Protein AF-A0A7C8FRT4-F1 (afdb_monomer_lite)

Sequence (71 aa):
MGGLGARRATCAICPHACQLAEGQTGLCHGRVAVGGEVVDANYGRVTALTTVRQLAAIARRHLKHVYVGNC

Secondary structure (DSSP, 8-state):
-------EEE--SSTT--EEEBTPBPTTSSEEEETTEEEESSTTPPPPHHHHHHHHHHHTTT-S-------

Organism: NCBI:txid1796610

Foldseek 3Di:
DDDPDFQWAFDPPDPVRDGATAQRDDPVNQWHDHPSYIDGPCPPPDDDPVVQVVVQVVVVVPDVDGDTDDD

Radius of gyration: 16.73 Å; chains: 1; bounding box: 39×24×45 Å

Structure (mmCIF, N/CA/C/O backbone):
data_AF-A0A7C8FRT4-F1
#
_entry.id   AF-A0A7C8FRT4-F1
#
loop_
_atom_site.group_PDB
_atom_site.id
_atom_site.type_symbol
_atom_site.label_atom_id
_atom_site.label_alt_id
_atom_site.label_comp_id
_atom_site.label_asym_id
_atom_site.label_entity_id
_atom_site.label_seq_id
_atom_site.pdbx_PDB_ins_code
_atom_site.Cartn_x
_atom_site.Cartn_y
_atom_site.Cartn_z
_atom_site.occupancy
_atom_site.B_iso_or_equiv
_atom_site.auth_seq_id
_atom_site.auth_comp_id
_atom_site.auth_asym_id
_atom_site.auth_atom_id
_atom_site.pdbx_PDB_model_num
ATOM 1 N N . MET A 1 1 ? -20.903 10.670 27.580 1.00 41.56 1 MET A N 1
ATOM 2 C CA . MET A 1 1 ? -19.940 9.679 28.108 1.00 41.56 1 MET A CA 1
ATOM 3 C C . MET A 1 1 ? -20.395 8.310 27.617 1.00 41.56 1 MET A C 1
ATOM 5 O O . MET A 1 1 ? -21.414 7.834 28.089 1.00 41.56 1 MET A O 1
ATOM 9 N N . GLY A 1 2 ? -19.758 7.750 26.583 1.00 39.69 2 GLY A N 1
ATOM 10 C CA . GLY A 1 2 ? -20.237 6.529 25.922 1.00 39.69 2 GLY A CA 1
ATOM 11 C C . GLY A 1 2 ? -19.096 5.703 25.332 1.00 39.69 2 GLY A C 1
ATOM 12 O O . GLY A 1 2 ? -18.617 6.010 24.250 1.00 39.69 2 GLY A O 1
ATOM 13 N N . GLY A 1 3 ? -18.673 4.682 26.082 1.00 38.59 3 GLY A N 1
ATOM 14 C CA . GLY A 1 3 ? -18.033 3.454 25.594 1.00 38.59 3 GLY A CA 1
ATOM 15 C C . GLY A 1 3 ? -16.723 3.571 24.808 1.00 38.59 3 GLY A C 1
ATOM 16 O O . GLY A 1 3 ? -16.718 3.391 23.595 1.00 38.59 3 GLY A O 1
ATOM 17 N N . LEU A 1 4 ? -15.593 3.713 25.508 1.00 46.00 4 LEU A N 1
ATOM 18 C CA . LEU A 1 4 ? -14.235 3.433 25.002 1.00 46.00 4 LEU A CA 1
ATOM 19 C C . LEU A 1 4 ? -13.974 1.912 24.890 1.00 46.00 4 LEU A C 1
ATOM 21 O O . LEU A 1 4 ? -12.966 1.398 25.366 1.00 46.00 4 LEU A O 1
ATOM 25 N N . GLY A 1 5 ? -14.904 1.168 24.288 1.00 48.38 5 GLY A N 1
ATOM 26 C CA . GLY A 1 5 ? -14.614 -0.170 23.779 1.00 48.38 5 GLY A CA 1
ATOM 27 C C . GLY A 1 5 ? -13.921 -0.005 22.434 1.00 48.38 5 GLY A C 1
ATOM 28 O O . GLY A 1 5 ? -14.400 0.777 21.616 1.00 48.38 5 GLY A O 1
ATOM 29 N N . ALA A 1 6 ? -12.792 -0.679 22.214 1.00 60.66 6 ALA A N 1
ATOM 30 C CA . ALA A 1 6 ? -12.031 -0.622 20.968 1.00 60.66 6 ALA A CA 1
ATOM 31 C C . ALA A 1 6 ? -12.92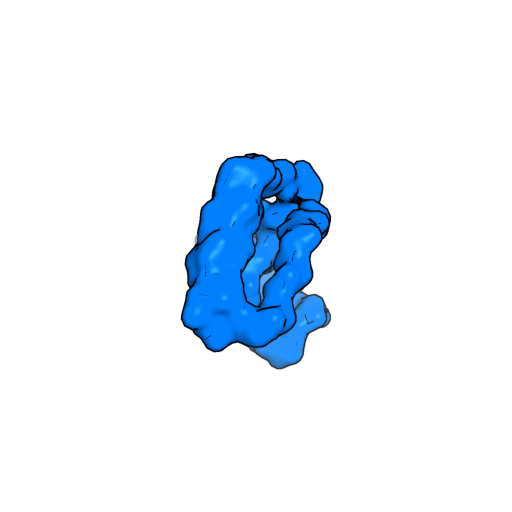2 -0.987 19.764 1.00 60.66 6 ALA A C 1
ATOM 33 O O . ALA A 1 6 ? -13.042 -2.157 19.400 1.00 60.66 6 ALA A O 1
ATOM 34 N N . ARG A 1 7 ? -13.589 0.008 19.167 1.00 73.75 7 ARG A N 1
ATOM 35 C CA . ARG A 1 7 ? -14.395 -0.170 17.960 1.00 73.75 7 ARG A CA 1
ATOM 36 C C . ARG A 1 7 ? -13.437 -0.594 16.856 1.00 73.75 7 ARG A C 1
ATOM 38 O O . ARG A 1 7 ? -12.520 0.148 16.514 1.00 73.75 7 ARG A O 1
ATOM 45 N N . ARG A 1 8 ? -13.613 -1.820 16.365 1.00 89.81 8 ARG A N 1
ATOM 46 C CA . ARG A 1 8 ? -12.848 -2.355 15.240 1.00 89.81 8 ARG A CA 1
ATOM 47 C C . ARG A 1 8 ? -13.636 -2.155 13.955 1.00 89.81 8 ARG A C 1
ATOM 49 O O . ARG A 1 8 ? -14.818 -2.486 13.910 1.00 89.81 8 ARG A O 1
ATOM 56 N N . ALA A 1 9 ? -12.974 -1.661 12.918 1.00 94.56 9 ALA A N 1
ATOM 57 C CA . ALA A 1 9 ? -13.530 -1.540 11.579 1.00 94.56 9 ALA A CA 1
ATOM 58 C C . ALA A 1 9 ? -13.094 -2.745 10.732 1.00 94.56 9 ALA A C 1
ATOM 60 O O . ALA A 1 9 ? -11.922 -3.128 10.744 1.00 94.56 9 ALA A O 1
ATOM 61 N N . THR A 1 10 ? -14.023 -3.359 9.997 1.00 95.38 10 THR A N 1
ATOM 62 C CA . THR A 1 10 ? -13.698 -4.471 9.089 1.00 95.38 10 THR A CA 1
ATOM 63 C C . THR A 1 10 ? -13.470 -3.930 7.683 1.00 95.38 10 THR A C 1
ATOM 65 O O . THR A 1 10 ? -14.344 -3.284 7.110 1.00 95.38 10 THR A O 1
ATOM 68 N N . CYS A 1 11 ? -12.295 -4.185 7.111 1.00 94.75 11 CYS A N 1
ATOM 69 C CA . CYS A 1 11 ? -11.970 -3.765 5.750 1.00 94.75 11 CYS A CA 1
ATOM 70 C C . CYS A 1 11 ? -12.664 -4.669 4.724 1.00 94.75 11 CYS A C 1
ATOM 72 O O . CYS A 1 11 ? -12.282 -5.823 4.573 1.00 94.75 11 CYS A O 1
ATOM 74 N N . ALA A 1 12 ? -13.633 -4.138 3.976 1.00 94.06 12 ALA A N 1
ATOM 75 C CA . ALA A 1 12 ? -14.372 -4.888 2.953 1.00 94.06 12 ALA A CA 1
ATOM 76 C C . ALA A 1 12 ? -13.734 -4.850 1.546 1.00 94.06 12 ALA A C 1
ATOM 78 O O . ALA A 1 12 ? -14.317 -5.355 0.593 1.00 94.06 12 ALA A O 1
ATOM 79 N N . ILE A 1 13 ? -12.564 -4.219 1.386 1.00 93.31 13 ILE A N 1
ATOM 80 C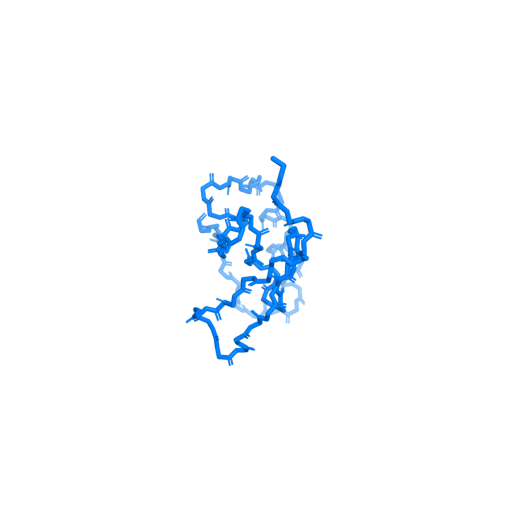 CA . ILE A 1 13 ? -12.018 -3.897 0.055 1.00 93.31 13 ILE A CA 1
ATOM 81 C C . ILE A 1 13 ? -11.100 -4.987 -0.512 1.00 93.31 13 ILE A C 1
ATOM 83 O O . ILE A 1 13 ? -11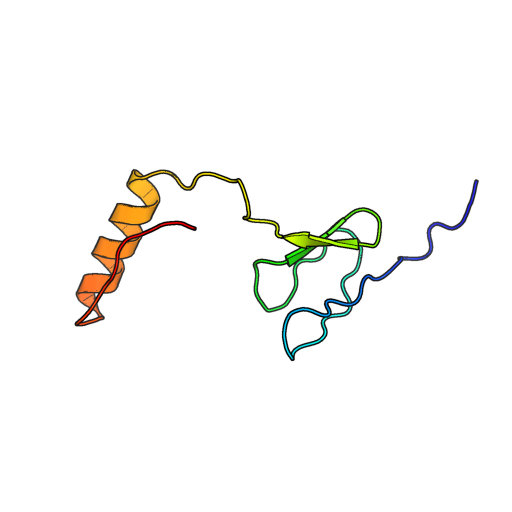.019 -5.160 -1.725 1.00 93.31 13 ILE A O 1
ATOM 87 N N . CYS A 1 14 ? -10.371 -5.708 0.338 1.00 92.94 14 CYS A N 1
ATOM 88 C CA . CYS A 1 14 ? -9.445 -6.756 -0.091 1.00 92.94 14 CYS A CA 1
ATOM 89 C C . CYS A 1 14 ? -9.791 -8.090 0.591 1.00 92.94 14 CYS A C 1
ATOM 91 O O . CYS A 1 14 ? -10.418 -8.083 1.654 1.00 92.94 14 CYS A O 1
ATOM 93 N N . PRO A 1 15 ? -9.362 -9.241 0.038 1.00 94.81 15 PRO A N 1
ATOM 94 C CA . PRO A 1 15 ? -9.772 -10.556 0.540 1.00 94.81 15 PRO A CA 1
ATOM 95 C C . PRO A 1 15 ? -9.279 -10.871 1.961 1.00 94.81 15 PRO A C 1
ATOM 97 O O . PRO A 1 15 ? -9.766 -11.810 2.576 1.00 94.81 15 PRO A O 1
ATOM 100 N N . HIS A 1 16 ? -8.337 -10.095 2.510 1.00 95.19 16 HIS A N 1
ATOM 101 C CA . HIS A 1 16 ? -7.850 -10.291 3.879 1.00 95.19 16 HIS A CA 1
ATOM 102 C C . HIS A 1 16 ? -8.871 -9.929 4.963 1.00 95.19 16 HIS A C 1
ATOM 104 O O . HIS A 1 16 ? -8.673 -10.332 6.105 1.00 95.19 16 HIS A O 1
ATOM 110 N N . ALA A 1 17 ? -9.899 -9.131 4.644 1.00 94.62 17 ALA A N 1
ATOM 111 C CA . ALA A 1 17 ? -10.970 -8.760 5.573 1.00 94.62 17 ALA A CA 1
ATOM 112 C C . ALA A 1 17 ? -10.480 -8.301 6.968 1.00 94.62 17 ALA A C 1
ATOM 114 O O . ALA A 1 17 ? -11.018 -8.697 8.001 1.00 94.62 17 ALA A O 1
ATOM 115 N N . CYS A 1 18 ? -9.409 -7.495 7.012 1.00 95.25 18 CYS A N 1
ATOM 116 C CA . CYS A 1 18 ? -8.742 -7.134 8.266 1.00 95.25 18 CYS A CA 1
ATOM 117 C C . CYS A 1 18 ? -9.705 -6.458 9.259 1.00 95.25 18 CYS A C 1
ATOM 119 O O . CYS A 1 18 ? -10.409 -5.521 8.882 1.00 95.25 18 CYS A O 1
ATOM 121 N N . GLN A 1 19 ? -9.666 -6.878 10.530 1.00 95.94 19 GLN A N 1
ATOM 122 C CA . GLN A 1 19 ? -10.371 -6.233 11.646 1.00 95.94 19 GLN A CA 1
ATOM 123 C C . GLN A 1 19 ? -9.448 -5.243 12.366 1.00 95.94 19 GLN A C 1
ATOM 125 O O . GLN A 1 19 ? -8.676 -5.607 13.258 1.00 95.94 19 GLN A O 1
ATOM 130 N N . LEU A 1 20 ? -9.526 -3.982 11.964 1.00 95.06 20 LEU A N 1
ATOM 131 C CA . LEU A 1 20 ? -8.607 -2.920 12.354 1.00 95.06 20 LEU A CA 1
ATOM 132 C C . LEU A 1 20 ? -9.109 -2.202 13.606 1.00 95.06 20 LEU A C 1
ATOM 134 O O . LEU A 1 20 ? -10.227 -1.697 13.615 1.00 95.06 20 LEU A O 1
ATOM 138 N N . ALA A 1 21 ? -8.295 -2.143 14.657 1.00 95.19 21 ALA A N 1
ATOM 139 C CA . ALA A 1 21 ? -8.509 -1.198 15.751 1.00 95.19 21 ALA A CA 1
ATOM 140 C C . ALA A 1 21 ? -8.267 0.246 15.274 1.00 95.19 21 ALA A C 1
ATOM 142 O O . ALA A 1 21 ? -7.572 0.449 14.284 1.00 95.19 21 ALA A O 1
ATOM 143 N N . GLU A 1 22 ? -8.803 1.243 15.979 1.00 94.50 22 GLU A N 1
ATOM 144 C CA . GLU A 1 22 ? -8.573 2.665 15.673 1.00 94.50 22 GLU A CA 1
ATOM 145 C C . GLU A 1 22 ? -7.071 2.974 15.499 1.00 94.50 22 GLU A C 1
ATOM 147 O O . GLU A 1 22 ? -6.249 2.609 16.341 1.00 94.50 22 GLU A O 1
ATOM 152 N N . GLY A 1 23 ? -6.710 3.609 14.382 1.00 93.31 23 GLY A N 1
ATOM 153 C CA . GLY A 1 23 ? -5.327 3.904 13.996 1.00 93.31 23 GLY A CA 1
ATOM 154 C C . GLY A 1 23 ? -4.519 2.709 13.472 1.00 93.31 23 GLY A C 1
ATOM 155 O O . GLY A 1 23 ? -3.391 2.892 13.017 1.00 93.31 23 GLY A O 1
ATOM 156 N N . GLN A 1 24 ? -5.060 1.487 13.492 1.00 95.19 24 GLN A N 1
ATOM 157 C CA . GLN A 1 24 ? -4.377 0.297 12.988 1.00 95.19 24 GLN A CA 1
ATOM 158 C C . GLN A 1 24 ? -4.416 0.250 11.459 1.00 95.19 24 GLN A C 1
ATOM 160 O O . GLN A 1 24 ? -5.486 0.257 10.847 1.00 95.19 24 GLN A O 1
ATOM 165 N N . THR A 1 25 ? -3.243 0.111 10.844 1.00 95.94 25 THR A N 1
ATOM 166 C CA . THR A 1 25 ? -3.111 -0.158 9.409 1.00 95.94 25 THR A CA 1
ATOM 167 C C . THR A 1 25 ? -3.282 -1.648 9.120 1.00 95.94 25 THR A C 1
ATOM 169 O O . THR A 1 25 ? -2.785 -2.502 9.857 1.00 95.94 25 THR A O 1
ATOM 172 N N . GLY A 1 26 ? -3.981 -1.978 8.036 1.00 94.94 26 GLY A N 1
ATOM 173 C CA . GLY A 1 26 ? -4.140 -3.358 7.582 1.00 94.94 26 GLY A CA 1
ATOM 174 C C . GLY A 1 26 ? -2.887 -3.949 6.940 1.00 94.94 26 GLY A C 1
ATOM 175 O O . GLY A 1 26 ? -1.920 -3.250 6.646 1.00 94.94 26 GLY A O 1
ATOM 176 N N . LEU A 1 27 ? -2.948 -5.250 6.642 1.00 95.56 27 LEU A N 1
ATOM 177 C CA . LEU A 1 27 ? -1.863 -6.006 5.992 1.00 95.56 27 LEU A CA 1
ATOM 178 C C . LE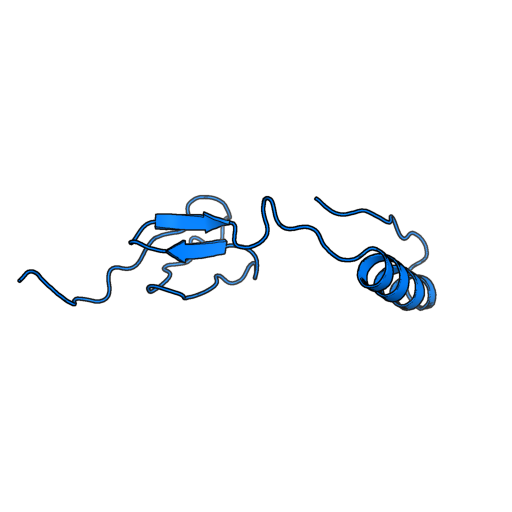U A 1 27 ? -1.465 -5.451 4.616 1.00 95.56 27 LEU A C 1
ATOM 180 O O . LEU A 1 27 ? -0.363 -5.688 4.142 1.00 95.56 27 LEU A O 1
ATOM 184 N N . CYS A 1 28 ? -2.357 -4.699 3.970 1.00 93.69 28 CYS A N 1
ATOM 185 C CA . CYS A 1 28 ? -2.062 -4.024 2.710 1.00 93.69 28 CYS A CA 1
ATOM 186 C C . CYS A 1 28 ? -1.174 -2.781 2.870 1.00 93.69 28 CYS A C 1
ATOM 188 O O . CYS A 1 28 ? -0.805 -2.187 1.864 1.00 93.69 28 CYS A O 1
ATOM 190 N N . HIS A 1 29 ? -0.901 -2.339 4.103 1.00 92.06 29 HIS A N 1
ATOM 191 C CA . HIS A 1 29 ? -0.174 -1.109 4.437 1.00 92.06 29 HIS A CA 1
ATOM 192 C C . HIS A 1 29 ? -0.789 0.202 3.902 1.00 92.06 29 HIS A C 1
ATOM 194 O O . HIS A 1 29 ? -0.228 1.269 4.131 1.00 92.06 29 HIS A O 1
ATOM 200 N N . GLY A 1 30 ? -1.945 0.144 3.229 1.00 92.31 30 GLY A N 1
ATOM 201 C CA . GLY A 1 30 ? -2.615 1.308 2.641 1.00 92.31 30 GLY A CA 1
ATOM 202 C C . GLY A 1 30 ? -3.878 1.764 3.370 1.00 92.31 30 GLY A C 1
ATOM 203 O O . GLY A 1 30 ? -4.193 2.943 3.336 1.00 92.31 30 GLY A O 1
ATOM 204 N N . ARG A 1 31 ? -4.605 0.869 4.050 1.00 94.88 31 ARG A N 1
ATOM 205 C CA . ARG A 1 31 ? -5.879 1.201 4.717 1.00 94.88 31 ARG A CA 1
ATOM 206 C C . ARG A 1 31 ? -5.748 1.210 6.229 1.00 94.88 31 ARG A C 1
ATOM 208 O O . ARG A 1 31 ? -5.067 0.345 6.778 1.00 94.88 31 ARG A O 1
ATOM 215 N N . VAL A 1 32 ? -6.442 2.138 6.877 1.00 95.38 32 VAL A N 1
ATOM 216 C CA . VAL A 1 32 ? -6.398 2.378 8.326 1.00 95.38 32 VAL A CA 1
ATOM 217 C C . VAL A 1 32 ? -7.809 2.593 8.872 1.00 95.38 32 VAL A C 1
ATOM 219 O O . VAL A 1 32 ? -8.672 3.095 8.152 1.00 95.38 32 VAL A O 1
ATOM 222 N N . ALA A 1 33 ? -8.063 2.201 10.122 1.00 95.38 33 ALA A N 1
ATOM 223 C CA . ALA A 1 33 ? -9.311 2.564 10.792 1.00 95.38 33 ALA A CA 1
ATOM 224 C C . ALA A 1 33 ? -9.224 3.975 11.387 1.00 95.38 33 ALA A C 1
ATOM 226 O O . ALA A 1 33 ? -8.314 4.250 12.170 1.00 95.38 33 ALA A O 1
ATOM 227 N N . VAL A 1 34 ? -10.169 4.845 11.033 1.00 93.50 34 VAL A N 1
ATOM 228 C CA . VAL A 1 34 ? -10.319 6.190 11.603 1.00 93.50 34 VAL A CA 1
ATOM 229 C C . VAL A 1 34 ? -11.797 6.442 11.876 1.00 93.50 34 VAL A C 1
ATOM 231 O O . VAL A 1 34 ? -12.629 6.281 10.988 1.00 93.50 34 VAL A O 1
ATOM 234 N N . GLY A 1 35 ? -12.146 6.817 13.105 1.00 91.44 35 GLY A N 1
ATOM 235 C CA . GLY A 1 35 ? -13.531 7.082 13.500 1.00 91.44 35 GLY A CA 1
ATOM 236 C C . GLY A 1 35 ? -14.445 5.852 13.444 1.00 91.44 35 GLY A C 1
ATOM 237 O O . GLY A 1 35 ? -15.664 6.000 13.391 1.00 91.44 35 GLY A O 1
ATOM 238 N N . GLY A 1 36 ? -13.881 4.640 13.473 1.00 89.44 36 GLY A N 1
ATOM 239 C CA . GLY A 1 36 ? -14.626 3.392 13.274 1.00 89.44 36 GLY A CA 1
ATOM 240 C C . GLY A 1 36 ? -14.913 3.025 11.811 1.00 89.44 36 GLY A C 1
ATOM 241 O O . GLY A 1 36 ? -15.589 2.026 11.571 1.00 89.44 36 GLY A O 1
ATOM 242 N N . GLU A 1 37 ? -14.376 3.769 10.844 1.00 92.56 37 GLU A N 1
ATOM 243 C CA . GLU A 1 37 ? -14.468 3.468 9.413 1.00 92.56 37 GLU A CA 1
ATOM 244 C C . GLU A 1 37 ? -13.104 3.085 8.839 1.00 92.56 37 GLU A C 1
ATOM 246 O O . GLU A 1 37 ? -12.063 3.501 9.345 1.00 92.56 37 GLU A O 1
ATOM 251 N N . VAL A 1 38 ? -13.093 2.290 7.766 1.00 94.69 38 VAL A N 1
ATOM 252 C CA . VAL A 1 38 ? -11.858 1.985 7.034 1.00 94.69 38 VAL A CA 1
ATOM 253 C C . VAL A 1 38 ? -11.655 3.023 5.941 1.00 94.69 38 VAL A C 1
ATOM 255 O O . VAL A 1 38 ? -12.419 3.069 4.980 1.00 94.69 38 VAL A O 1
ATOM 258 N N . VAL A 1 39 ? -10.583 3.799 6.061 1.00 93.88 39 VAL A N 1
ATOM 259 C CA . VAL A 1 39 ? -10.199 4.830 5.093 1.00 93.88 39 VAL A CA 1
ATOM 260 C C . VAL A 1 39 ? -8.879 4.478 4.418 1.00 93.88 39 VAL A C 1
ATOM 262 O O . VAL A 1 39 ? -8.078 3.687 4.930 1.00 93.88 39 VAL A O 1
ATOM 265 N N . ASP A 1 40 ? -8.649 5.061 3.246 1.00 93.00 40 ASP A N 1
ATOM 266 C CA . ASP A 1 40 ? -7.357 4.975 2.582 1.00 93.00 40 ASP A CA 1
ATOM 267 C C . ASP A 1 40 ? -6.379 5.996 3.192 1.00 93.00 40 ASP A C 1
ATOM 269 O O . ASP A 1 40 ? -6.690 7.179 3.324 1.00 93.00 40 ASP A O 1
ATOM 273 N N . ALA A 1 41 ? -5.205 5.528 3.614 1.00 90.12 41 ALA A N 1
ATOM 274 C CA . ALA A 1 41 ? -4.193 6.347 4.270 1.00 90.12 41 ALA A CA 1
ATOM 275 C C . ALA A 1 41 ? -3.315 7.131 3.280 1.00 90.12 41 ALA A C 1
ATOM 277 O O . ALA A 1 41 ? -2.592 8.040 3.701 1.00 90.12 41 ALA A O 1
ATOM 278 N N . ASN A 1 42 ? -3.314 6.760 1.998 1.00 84.56 42 ASN A N 1
ATOM 279 C CA . ASN A 1 42 ? -2.449 7.339 0.973 1.00 84.56 42 ASN A CA 1
ATOM 280 C C . ASN A 1 42 ? -3.211 8.177 -0.065 1.00 84.56 42 ASN A C 1
ATOM 282 O O . ASN A 1 42 ? -2.622 9.087 -0.647 1.00 84.56 42 ASN A O 1
ATOM 286 N N . TYR A 1 43 ? -4.506 7.933 -0.254 1.00 85.81 43 TYR A N 1
ATOM 287 C CA . TYR A 1 43 ? -5.292 8.603 -1.278 1.00 85.81 43 TYR A CA 1
ATOM 288 C C . TYR A 1 43 ? -5.356 10.119 -1.044 1.00 85.81 43 TYR A C 1
ATOM 290 O O . TYR A 1 43 ? -5.583 10.593 0.070 1.00 85.81 43 TYR A O 1
ATOM 298 N N . GLY A 1 44 ? -5.121 10.893 -2.108 1.00 83.50 44 GLY A N 1
ATOM 299 C CA . GLY A 1 44 ? -5.058 12.357 -2.050 1.00 83.50 44 GLY A CA 1
ATOM 300 C C . GLY A 1 44 ? -3.768 12.927 -1.445 1.00 83.50 44 GLY A C 1
ATOM 301 O O . GLY A 1 44 ? -3.650 14.146 -1.317 1.00 83.50 44 GLY A O 1
ATOM 302 N N . ARG A 1 45 ? -2.782 12.089 -1.087 1.00 85.44 45 ARG A N 1
ATOM 303 C CA . ARG A 1 45 ? -1.461 12.538 -0.621 1.00 85.44 45 ARG A CA 1
ATOM 304 C C . ARG A 1 45 ? -0.429 12.451 -1.741 1.00 85.44 45 ARG A C 1
ATOM 306 O O . ARG A 1 45 ? -0.249 11.414 -2.371 1.00 85.44 45 ARG A O 1
ATOM 313 N N . VAL A 1 46 ? 0.292 13.549 -1.954 1.00 87.50 46 VAL A N 1
ATOM 314 C CA . VAL A 1 46 ? 1.344 13.627 -2.973 1.00 87.50 46 VAL A CA 1
ATOM 315 C C . VAL A 1 46 ? 2.629 12.997 -2.445 1.00 87.50 46 VAL A C 1
ATOM 317 O O . VAL A 1 46 ? 3.175 13.433 -1.431 1.00 87.50 46 VAL A O 1
ATOM 320 N N . THR A 1 47 ? 3.158 12.017 -3.176 1.00 88.62 47 THR A N 1
ATOM 321 C CA . THR A 1 47 ? 4.515 11.509 -2.950 1.00 88.62 47 THR A CA 1
ATOM 322 C C . THR A 1 47 ? 5.522 12.412 -3.657 1.00 88.62 47 THR A C 1
ATOM 324 O O . THR A 1 47 ? 5.360 12.733 -4.836 1.00 88.62 47 THR A O 1
ATOM 327 N N . ALA A 1 48 ? 6.591 12.812 -2.965 1.00 93.06 48 ALA A N 1
ATOM 328 C CA . ALA A 1 48 ? 7.624 13.652 -3.562 1.00 93.06 48 ALA A CA 1
ATOM 329 C C . ALA A 1 48 ? 8.262 12.980 -4.792 1.00 93.06 48 ALA A C 1
ATOM 331 O O . ALA A 1 48 ? 8.645 11.807 -4.765 1.00 93.06 48 ALA A O 1
ATOM 332 N N . LEU A 1 49 ? 8.439 13.754 -5.867 1.00 93.44 49 LEU A N 1
ATOM 333 C CA . LEU A 1 49 ? 9.015 13.267 -7.125 1.00 93.44 49 LEU A CA 1
ATOM 334 C C . LEU A 1 49 ? 10.413 12.660 -6.938 1.00 93.44 49 LEU A C 1
ATOM 336 O O . LEU A 1 49 ? 10.773 11.692 -7.609 1.00 93.44 49 LEU A O 1
ATOM 340 N N . THR A 1 50 ? 11.201 13.224 -6.023 1.00 96.81 50 THR A N 1
ATOM 341 C CA . THR A 1 50 ? 12.531 12.726 -5.656 1.00 96.81 50 THR A CA 1
ATOM 342 C C . THR A 1 50 ? 12.458 11.307 -5.104 1.00 96.81 50 THR A C 1
ATOM 344 O O . THR A 1 50 ? 13.171 10.433 -5.596 1.00 96.81 50 THR A O 1
ATOM 347 N N . THR A 1 51 ? 11.540 11.049 -4.171 1.00 94.94 51 THR A N 1
ATOM 348 C CA . THR A 1 51 ? 11.291 9.721 -3.602 1.00 94.94 51 THR A CA 1
ATOM 349 C C . THR A 1 51 ? 10.901 8.723 -4.690 1.00 94.94 51 THR A C 1
ATOM 351 O O . THR A 1 51 ? 11.532 7.673 -4.809 1.00 94.94 51 THR A O 1
ATOM 354 N N . VAL A 1 52 ? 9.929 9.067 -5.545 1.00 94.88 52 VAL A N 1
ATOM 355 C CA . VAL A 1 52 ? 9.471 8.190 -6.641 1.00 94.88 52 VAL A CA 1
ATOM 356 C C . VAL A 1 52 ? 10.627 7.830 -7.585 1.00 94.88 52 VAL A C 1
ATOM 358 O O . VAL A 1 52 ? 10.812 6.665 -7.943 1.00 94.88 52 VAL A O 1
ATOM 361 N N . ARG A 1 53 ? 11.458 8.812 -7.960 1.00 95.62 53 ARG A N 1
ATOM 362 C CA . ARG A 1 53 ? 12.615 8.595 -8.843 1.00 95.62 53 ARG A CA 1
ATOM 363 C C . ARG A 1 53 ? 13.718 7.765 -8.186 1.00 95.62 53 ARG A C 1
ATOM 365 O O . ARG A 1 53 ? 14.290 6.908 -8.857 1.00 95.62 53 ARG A O 1
ATOM 372 N N . GLN A 1 54 ? 14.000 7.971 -6.898 1.00 97.12 54 GLN A N 1
ATOM 373 C CA . GLN A 1 54 ? 14.972 7.157 -6.160 1.00 97.12 54 GLN A CA 1
ATOM 374 C C . GLN A 1 54 ? 14.546 5.690 -6.090 1.00 97.12 54 GLN A C 1
ATOM 376 O O . GLN A 1 54 ? 15.350 4.805 -6.386 1.00 97.12 54 GLN A O 1
ATOM 381 N N . LEU A 1 55 ? 13.281 5.429 -5.750 1.00 96.25 55 LEU A N 1
ATOM 382 C CA . LEU A 1 55 ? 12.744 4.069 -5.695 1.00 96.25 55 LEU A CA 1
ATOM 383 C C . LEU A 1 55 ? 12.821 3.388 -7.066 1.00 96.25 55 LEU A C 1
ATOM 385 O O . LEU A 1 55 ? 13.285 2.252 -7.166 1.00 96.25 55 LEU A O 1
ATOM 389 N N . ALA A 1 56 ? 12.465 4.103 -8.137 1.00 96.88 56 ALA A N 1
ATOM 390 C CA . ALA A 1 56 ? 12.591 3.587 -9.496 1.00 96.88 56 ALA A CA 1
ATOM 391 C C . ALA A 1 56 ? 14.050 3.268 -9.875 1.00 96.88 56 ALA A C 1
ATOM 393 O O . ALA A 1 56 ? 14.309 2.238 -10.497 1.00 96.88 56 ALA A O 1
ATOM 394 N N . ALA A 1 57 ? 15.008 4.120 -9.495 1.00 97.19 57 ALA A N 1
ATOM 395 C CA . ALA A 1 57 ? 16.429 3.887 -9.752 1.00 97.19 57 ALA A CA 1
ATOM 396 C C . ALA A 1 57 ? 16.949 2.635 -9.026 1.00 97.19 57 ALA A C 1
ATOM 398 O O . ALA A 1 57 ? 17.698 1.854 -9.609 1.00 97.19 57 ALA A O 1
ATOM 399 N N . ILE A 1 58 ? 16.517 2.414 -7.781 1.00 97.81 58 ILE A N 1
ATOM 400 C CA . ILE A 1 58 ? 16.833 1.202 -7.014 1.00 97.81 58 ILE A CA 1
ATOM 401 C C . ILE A 1 58 ? 16.232 -0.036 -7.687 1.00 97.81 58 ILE A C 1
ATOM 403 O O . ILE A 1 58 ? 16.950 -1.002 -7.940 1.00 97.81 58 ILE A O 1
ATOM 407 N N . ALA A 1 59 ? 14.943 0.006 -8.027 1.00 97.62 59 ALA A N 1
ATOM 408 C CA . ALA A 1 59 ? 14.230 -1.120 -8.622 1.00 97.62 59 ALA A CA 1
ATOM 409 C C . ALA A 1 59 ? 14.836 -1.565 -9.964 1.00 97.62 59 ALA A C 1
ATOM 411 O O . ALA A 1 59 ? 14.973 -2.761 -10.211 1.00 97.62 59 ALA A O 1
ATOM 412 N N . ARG A 1 60 ? 15.273 -0.620 -10.808 1.00 97.75 60 ARG A N 1
ATOM 413 C CA . ARG A 1 60 ? 15.894 -0.905 -12.120 1.00 97.75 60 ARG A CA 1
ATOM 414 C C . ARG A 1 60 ? 17.191 -1.709 -12.037 1.00 97.75 60 ARG A C 1
ATOM 416 O O . ARG A 1 60 ? 17.583 -2.304 -13.032 1.00 97.75 60 ARG A O 1
ATOM 423 N N . ARG A 1 61 ? 17.847 -1.758 -10.873 1.00 98.06 61 ARG A N 1
ATOM 424 C CA . ARG A 1 61 ? 19.020 -2.624 -10.667 1.00 98.06 61 ARG A CA 1
ATOM 425 C C . ARG A 1 61 ? 18.656 -4.105 -10.576 1.00 98.06 61 ARG A C 1
ATOM 427 O O . ARG A 1 61 ? 19.522 -4.948 -10.764 1.00 98.06 61 ARG A O 1
ATOM 434 N N . HIS A 1 62 ? 17.397 -4.409 -10.267 1.00 97.94 62 HIS A N 1
ATOM 435 C CA . HIS A 1 62 ? 16.935 -5.765 -9.971 1.00 97.94 62 HIS A CA 1
ATOM 436 C C . HIS A 1 62 ? 15.784 -6.223 -10.878 1.00 97.94 62 HIS A C 1
ATOM 438 O O . HIS A 1 62 ? 15.533 -7.419 -10.980 1.00 97.94 62 HIS A O 1
ATOM 444 N N . LEU A 1 63 ? 15.088 -5.299 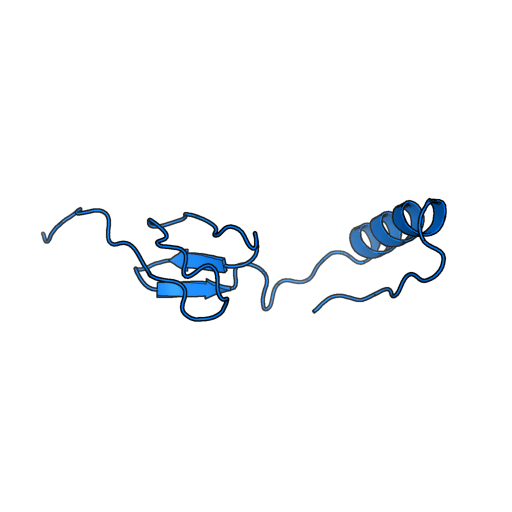-11.548 1.00 97.75 63 LEU A N 1
ATOM 445 C CA . LEU A 1 63 ? 13.910 -5.577 -12.369 1.00 97.75 63 LEU A CA 1
ATOM 446 C C . LEU A 1 63 ? 14.093 -5.049 -13.795 1.00 97.75 63 LEU A C 1
ATOM 448 O O .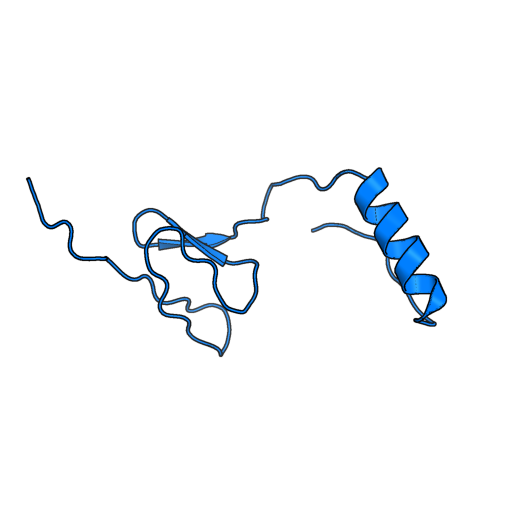 LEU A 1 63 ? 14.474 -3.897 -14.000 1.00 97.75 63 LEU A O 1
ATOM 452 N N . LYS A 1 64 ? 13.748 -5.880 -14.786 1.00 96.69 64 LYS A N 1
ATOM 453 C CA . LYS A 1 64 ? 13.858 -5.552 -16.220 1.00 96.69 64 LYS A CA 1
ATOM 454 C C . LYS A 1 64 ? 12.889 -4.448 -16.660 1.00 96.69 64 LYS A C 1
ATOM 456 O O . LYS A 1 64 ? 13.236 -3.612 -17.489 1.00 96.69 64 LYS A O 1
ATOM 461 N N . HIS A 1 65 ? 11.677 -4.447 -16.111 1.00 97.44 65 HIS A N 1
ATOM 462 C CA . HIS A 1 65 ? 10.624 -3.497 -16.460 1.00 97.44 65 HIS A CA 1
ATOM 463 C C . HIS A 1 65 ? 10.167 -2.765 -15.199 1.00 97.44 65 HIS A C 1
ATOM 465 O O . HIS A 1 65 ? 9.653 -3.382 -14.270 1.00 97.44 65 HIS A O 1
ATOM 471 N N . VAL A 1 66 ? 10.381 -1.447 -15.166 1.00 96.56 66 VAL A N 1
ATOM 472 C CA . VAL A 1 66 ? 9.998 -0.572 -14.049 1.00 96.56 66 VAL A CA 1
ATOM 473 C C . VAL A 1 66 ? 9.203 0.607 -14.595 1.00 96.56 66 VAL A C 1
ATOM 475 O O . VAL A 1 66 ? 9.743 1.440 -15.331 1.00 96.56 66 VAL A O 1
ATOM 478 N N . TYR A 1 67 ? 7.933 0.679 -14.204 1.00 95.19 67 TYR A N 1
ATOM 479 C CA . TYR A 1 67 ? 7.046 1.808 -14.473 1.00 95.19 67 TYR A CA 1
ATOM 480 C C . TYR A 1 67 ? 7.136 2.817 -13.328 1.00 95.19 67 TYR A C 1
ATOM 482 O O . TYR A 1 67 ? 7.303 2.439 -12.170 1.00 95.19 67 TYR A O 1
ATOM 490 N N . VAL A 1 68 ? 7.069 4.104 -13.660 1.00 94.19 68 VAL A N 1
ATOM 491 C CA . VAL A 1 68 ? 7.228 5.199 -12.697 1.00 94.19 68 VAL A CA 1
ATOM 492 C C . VAL A 1 68 ? 5.927 5.980 -12.640 1.00 94.19 68 VAL A C 1
ATOM 494 O O . VAL A 1 68 ? 5.472 6.478 -13.665 1.00 94.19 68 VAL A O 1
ATOM 497 N N . GLY A 1 69 ? 5.348 6.097 -11.450 1.00 86.00 69 GLY A N 1
ATOM 498 C CA . GLY A 1 69 ? 4.104 6.821 -11.227 1.00 86.00 69 GLY A CA 1
ATOM 499 C C . GLY A 1 69 ? 3.766 6.903 -9.742 1.00 86.00 69 GLY A C 1
ATOM 500 O O . GLY A 1 69 ? 4.382 6.226 -8.920 1.00 86.00 69 GLY A O 1
ATOM 501 N N . ASN A 1 70 ? 2.795 7.747 -9.420 1.00 83.69 70 ASN A N 1
ATOM 502 C CA . ASN A 1 70 ? 2.099 7.779 -8.139 1.00 83.69 70 ASN A CA 1
ATOM 503 C C . ASN A 1 70 ? 0.603 7.678 -8.447 1.00 83.69 70 ASN A C 1
ATOM 505 O O . ASN A 1 70 ? 0.185 8.093 -9.532 1.00 83.69 70 ASN A O 1
ATOM 509 N N . CYS A 1 71 ? -0.167 7.113 -7.522 1.00 68.00 71 CYS A N 1
ATOM 510 C CA . CYS A 1 71 ? -1.623 7.206 -7.554 1.00 68.00 71 CYS A CA 1
ATOM 511 C C . CYS A 1 71 ? -2.112 8.609 -7.175 1.00 68.00 71 CYS A C 1
ATOM 513 O O . CYS A 1 71 ? -1.356 9.338 -6.488 1.00 68.00 71 CYS A O 1
#

pLDDT: mean 88.98, std 14.24, range [38.59, 98.06]